Protein AF-A0A3A0VT88-F1 (afdb_monomer)

Nearest PDB structures (foldseek):
  7o40-assembly1_F  TM=6.844E-01  e=4.610E-01  Synechocystis sp. PCC 6803 substr. Kazusa
  6zw4-assembly1_E  TM=6.749E-01  e=4.610E-01  Nostoc punctiforme
  6zvr-assembly1_C  TM=6.633E-01  e=6.336E-01  Nostoc punctiforme
  6zvr-assembly1_D  TM=6.586E-01  e=5.579E-01  Nostoc punctiforme
  4whe-assembly1_A  TM=4.140E-01  e=6.336E-01  Escherichia coli K-12

Mean predicted aligned error: 7.75 Å

Organism: Staphylococcus gallinarum (NCBI:txid1293)

Solvent-accessible surface area (backbone atoms only — not comparable to full-atom values): 5764 Å² total; per-residue (Å²): 130,62,66,44,54,55,52,51,57,48,54,68,68,66,41,59,66,60,57,49,49,52,53,45,54,52,50,53,54,53,41,53,57,34,49,53,53,23,52,51,24,55,76,70,67,38,63,66,58,22,52,54,31,50,51,52,41,51,51,47,53,52,51,47,54,50,50,52,54,52,45,54,51,50,53,53,50,50,52,50,52,49,51,54,26,51,54,52,49,53,51,55,51,52,60,53,52,60,65,58,61,76,72,73,80,127

Structure (mmCIF, N/CA/C/O backbone):
data_AF-A0A3A0VT88-F1
#
_entry.id   AF-A0A3A0VT88-F1
#
loop_
_atom_site.group_PDB
_atom_site.id
_atom_site.type_symbol
_atom_site.label_atom_id
_atom_site.label_alt_id
_atom_site.label_comp_id
_atom_site.label_asym_id
_atom_site.label_entity_id
_atom_site.label_seq_id
_atom_site.pdbx_PDB_ins_code
_atom_site.Cartn_x
_atom_site.Cartn_y
_atom_site.Cartn_z
_atom_site.occupancy
_atom_site.B_iso_or_equi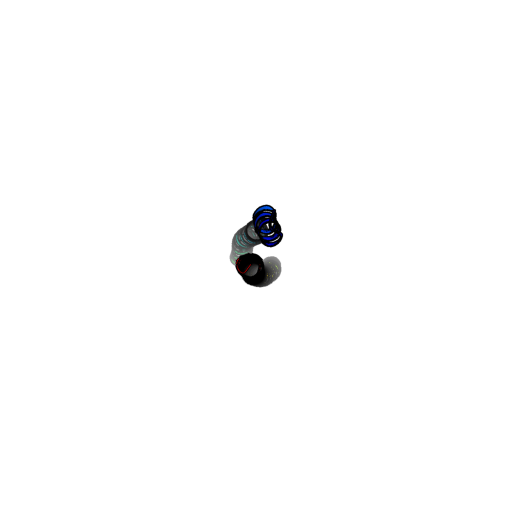v
_atom_site.auth_seq_id
_atom_site.auth_comp_id
_atom_site.auth_asym_id
_atom_site.auth_atom_id
_atom_site.pdbx_PDB_model_num
ATOM 1 N N . MET A 1 1 ? -22.154 11.215 25.397 1.00 59.28 1 MET A N 1
ATOM 2 C CA . MET A 1 1 ? -21.807 10.306 24.284 1.00 59.28 1 MET A CA 1
ATOM 3 C C . MET A 1 1 ? -20.776 9.331 24.828 1.00 59.28 1 MET A C 1
ATOM 5 O O . MET A 1 1 ? -19.886 9.784 25.534 1.00 59.28 1 MET A O 1
ATOM 9 N N . ASN A 1 2 ? -20.960 8.025 24.631 1.00 81.06 2 ASN A N 1
ATOM 10 C CA . ASN A 1 2 ? -20.033 7.014 25.149 1.00 81.06 2 ASN A CA 1
ATOM 11 C C . ASN A 1 2 ? -18.666 7.180 24.454 1.00 81.06 2 ASN A C 1
ATOM 13 O O . ASN A 1 2 ? -18.631 7.305 23.230 1.00 81.06 2 ASN A O 1
ATOM 17 N N . LEU A 1 3 ? -17.571 7.196 25.221 1.00 82.31 3 LEU A N 1
ATOM 18 C CA . LEU A 1 3 ? -16.205 7.346 24.709 1.00 82.31 3 LEU A CA 1
ATOM 19 C C . LEU A 1 3 ? -15.879 6.311 23.621 1.00 82.31 3 LEU A C 1
ATOM 21 O O . LEU A 1 3 ? -15.346 6.675 22.581 1.00 82.31 3 LEU A O 1
ATOM 25 N N . GLY A 1 4 ? -16.293 5.051 23.793 1.00 85.81 4 GLY A N 1
ATOM 26 C CA . GLY A 1 4 ? -16.088 4.009 22.783 1.00 85.81 4 GLY A CA 1
ATOM 27 C C . GLY A 1 4 ? -16.791 4.310 21.456 1.00 85.81 4 GLY A C 1
ATOM 28 O O . GLY A 1 4 ? -16.290 3.946 20.401 1.00 85.81 4 GLY A O 1
ATOM 29 N N . LYS A 1 5 ? -17.919 5.036 21.482 1.00 85.44 5 LYS A N 1
ATOM 30 C CA . LYS A 1 5 ? -18.609 5.456 20.256 1.00 85.44 5 LYS A CA 1
ATOM 31 C C . LYS A 1 5 ? -17.846 6.587 19.567 1.00 85.44 5 LYS A C 1
ATOM 33 O O . LYS A 1 5 ? -17.682 6.546 18.362 1.00 85.44 5 LYS A O 1
ATOM 38 N N . GLN A 1 6 ? -17.324 7.547 20.333 1.00 89.12 6 GLN A N 1
ATOM 39 C CA . GLN A 1 6 ? -16.471 8.609 19.782 1.00 89.12 6 GLN A CA 1
ATOM 40 C C . GLN A 1 6 ? -15.210 8.048 19.119 1.00 89.12 6 GLN A C 1
ATOM 42 O O . GLN A 1 6 ? -14.788 8.572 18.093 1.00 89.12 6 GLN A O 1
ATOM 47 N N . ILE A 1 7 ? -14.623 6.992 19.691 1.00 89.12 7 ILE A N 1
ATOM 48 C CA . ILE A 1 7 ? -13.446 6.322 19.128 1.00 89.12 7 ILE A CA 1
ATOM 49 C C . ILE A 1 7 ? -13.790 5.659 17.789 1.00 89.12 7 ILE A C 1
ATOM 51 O O . ILE A 1 7 ? -13.098 5.917 16.808 1.00 89.12 7 ILE A O 1
ATOM 55 N N . ILE A 1 8 ? -14.872 4.873 17.725 1.00 88.88 8 ILE A N 1
ATOM 56 C CA . ILE A 1 8 ? -15.318 4.221 16.480 1.00 88.88 8 ILE A CA 1
ATOM 57 C C . ILE A 1 8 ? -15.643 5.268 15.406 1.00 88.88 8 ILE A C 1
ATOM 59 O O . ILE A 1 8 ? -15.086 5.204 14.314 1.00 88.88 8 ILE A O 1
ATOM 63 N N . ASP A 1 9 ? -16.445 6.283 15.750 1.00 88.81 9 ASP A N 1
ATOM 64 C CA . ASP A 1 9 ? -16.818 7.365 14.829 1.00 88.81 9 ASP A CA 1
ATOM 65 C C . ASP A 1 9 ? -15.570 8.118 14.306 1.00 88.81 9 ASP A C 1
ATOM 67 O O . ASP A 1 9 ? -15.545 8.583 13.169 1.00 88.81 9 ASP A O 1
ATOM 71 N N . SER A 1 10 ? -14.513 8.242 15.122 1.00 90.19 10 SER A N 1
ATOM 72 C CA . SER A 1 10 ? -13.258 8.888 14.708 1.00 90.19 10 SER A CA 1
ATOM 73 C C . SER A 1 10 ? -12.460 8.033 13.726 1.00 90.19 10 SER A C 1
ATOM 75 O O . SER A 1 10 ? -11.925 8.573 12.763 1.00 90.19 10 SER A O 1
ATOM 77 N N . ILE A 1 11 ? -12.382 6.718 13.948 1.00 90.31 11 ILE A N 1
ATOM 78 C CA . ILE A 1 11 ? -11.680 5.794 13.044 1.00 90.31 11 ILE A CA 1
ATOM 79 C C . ILE A 1 11 ? -12.342 5.796 11.663 1.00 90.31 11 ILE A C 1
ATOM 81 O O . ILE A 1 11 ? -11.650 5.936 10.658 1.00 90.31 11 ILE A O 1
ATOM 85 N N . GLU A 1 12 ? -13.674 5.723 11.622 1.00 86.88 12 GLU A N 1
ATOM 86 C CA . GLU A 1 12 ? -14.446 5.796 10.374 1.00 86.88 12 GLU A CA 1
ATOM 87 C C . GLU A 1 12 ? -14.278 7.149 9.662 1.00 86.88 12 GLU A C 1
ATOM 89 O O . GLU A 1 12 ? -14.308 7.209 8.437 1.00 86.88 12 GLU A O 1
ATOM 94 N N . CYS A 1 13 ? -14.074 8.237 10.412 1.00 90.38 13 CYS A N 1
ATOM 95 C CA . CYS A 1 13 ? -13.861 9.573 9.853 1.00 90.38 13 CYS A CA 1
ATOM 96 C C . CYS A 1 13 ? -12.481 9.741 9.196 1.00 90.38 13 CYS A C 1
ATOM 98 O O . CYS A 1 13 ? -12.375 10.417 8.175 1.00 90.38 13 CYS A O 1
ATOM 100 N N . PHE A 1 14 ? -11.423 9.164 9.781 1.00 90.00 14 PHE A N 1
ATOM 101 C CA . PHE A 1 14 ? -10.066 9.285 9.237 1.00 90.00 14 PHE A CA 1
ATOM 102 C C . PHE A 1 14 ? -9.818 8.397 8.015 1.00 90.00 14 PHE A C 1
ATOM 104 O O . PHE A 1 14 ? -8.953 8.736 7.219 1.00 90.00 14 PHE A O 1
ATOM 111 N N . ASP A 1 15 ? -10.548 7.287 7.874 1.00 89.31 15 ASP A N 1
ATOM 112 C CA . ASP A 1 15 ? -10.566 6.443 6.669 1.00 89.31 15 ASP A CA 1
ATOM 113 C C . ASP A 1 15 ? -9.170 6.086 6.103 1.00 89.31 15 ASP A C 1
ATOM 115 O O . ASP A 1 15 ? -8.920 6.055 4.896 1.00 89.31 15 ASP A O 1
ATOM 119 N N . ILE A 1 16 ? -8.231 5.806 7.015 1.00 94.94 16 ILE A N 1
ATOM 120 C CA . ILE A 1 16 ? -6.817 5.540 6.704 1.00 94.94 16 ILE A CA 1
ATOM 121 C C . ILE A 1 16 ? -6.670 4.344 5.749 1.00 94.94 16 ILE A C 1
ATOM 123 O O . ILE A 1 16 ? -5.731 4.300 4.953 1.00 94.94 16 ILE A O 1
ATOM 127 N N . ASP A 1 17 ? -7.600 3.384 5.791 1.00 93.44 17 ASP A N 1
ATOM 128 C CA . ASP A 1 17 ? -7.579 2.231 4.889 1.00 93.44 17 ASP A CA 1
ATOM 129 C C . ASP A 1 17 ? -7.696 2.652 3.420 1.00 93.44 17 ASP A C 1
ATOM 131 O O . ASP A 1 17 ? -6.898 2.220 2.584 1.00 93.44 17 ASP A O 1
ATOM 135 N N . ASN A 1 18 ? -8.620 3.569 3.114 1.00 95.19 18 ASN A N 1
ATOM 136 C CA . ASN A 1 18 ? -8.790 4.096 1.764 1.00 95.19 18 ASN A CA 1
ATOM 137 C C . ASN A 1 18 ? -7.605 4.968 1.327 1.00 95.19 18 ASN A C 1
ATOM 139 O O . ASN A 1 18 ? -7.219 4.936 0.152 1.00 95.19 18 ASN A O 1
ATOM 143 N N . GLU A 1 19 ? -6.975 5.702 2.247 1.00 96.56 19 GLU A N 1
ATOM 144 C CA . GLU A 1 19 ? -5.746 6.447 1.946 1.00 96.56 19 GLU A CA 1
ATOM 145 C C . GLU A 1 19 ? -4.591 5.502 1.568 1.00 96.56 19 GLU A C 1
ATOM 147 O O . GLU A 1 19 ? -3.947 5.687 0.529 1.00 96.56 19 GLU A O 1
ATOM 152 N N . ILE A 1 20 ? -4.360 4.439 2.351 1.00 97.75 20 ILE A N 1
ATOM 153 C CA . ILE A 1 20 ? -3.329 3.429 2.057 1.00 97.75 20 ILE A CA 1
ATOM 154 C C . ILE A 1 20 ? -3.650 2.696 0.747 1.00 97.75 20 ILE A C 1
ATOM 156 O O . ILE A 1 20 ? -2.758 2.483 -0.081 1.00 97.75 20 ILE A O 1
ATOM 160 N N . GLN A 1 21 ? -4.916 2.332 0.534 1.00 98.00 21 GLN A N 1
ATOM 161 C CA . GLN A 1 21 ? -5.383 1.669 -0.681 1.00 98.00 21 GLN A CA 1
ATOM 162 C C . GLN A 1 21 ? -5.121 2.529 -1.927 1.00 98.00 21 GLN A C 1
ATOM 164 O O . GLN A 1 21 ? -4.602 2.023 -2.923 1.00 98.00 21 GLN A O 1
ATOM 169 N N . SER A 1 22 ? -5.357 3.839 -1.845 1.00 98.12 22 SER A N 1
ATOM 170 C CA . SER A 1 22 ? -5.049 4.780 -2.929 1.00 98.12 22 SER A CA 1
ATOM 171 C C . SER A 1 22 ? -3.547 4.820 -3.251 1.00 98.12 22 SER A C 1
ATOM 173 O O . SER A 1 22 ? -3.150 4.847 -4.419 1.00 98.12 22 SER A O 1
ATOM 175 N N . CYS A 1 23 ? -2.675 4.762 -2.235 1.00 98.44 23 CYS A N 1
ATOM 176 C CA . CYS A 1 23 ? -1.228 4.650 -2.451 1.00 98.44 23 CYS A CA 1
ATOM 177 C C . CYS A 1 23 ? -0.838 3.331 -3.136 1.0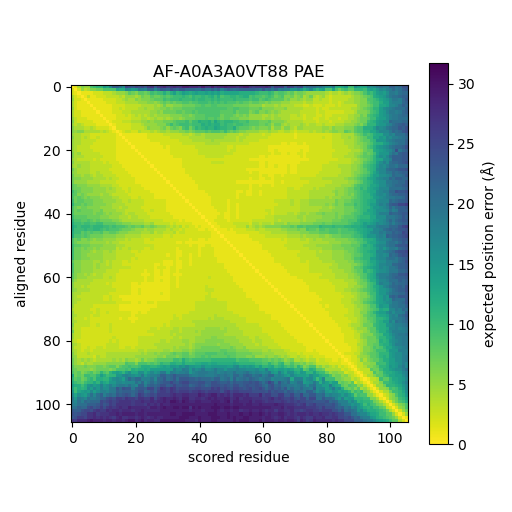0 98.44 23 CYS A C 1
ATOM 179 O O . CYS A 1 23 ? 0.031 3.329 -4.012 1.00 98.44 23 CYS A O 1
ATOM 181 N N . ILE A 1 24 ? -1.468 2.216 -2.757 1.00 98.69 24 ILE A N 1
ATOM 182 C CA . ILE A 1 24 ? -1.251 0.907 -3.388 1.00 98.69 24 ILE A CA 1
ATOM 183 C C . ILE A 1 24 ? -1.618 0.964 -4.874 1.00 98.69 24 ILE A C 1
ATOM 185 O O . ILE A 1 24 ? -0.832 0.525 -5.712 1.00 98.69 24 ILE A O 1
ATOM 189 N N . GLU A 1 25 ? -2.774 1.533 -5.211 1.00 98.62 25 GLU A N 1
ATOM 190 C CA . GLU A 1 25 ? -3.260 1.656 -6.592 1.00 98.62 25 GLU A CA 1
ATOM 191 C C . GLU A 1 25 ? -2.336 2.507 -7.464 1.00 98.62 25 GLU A C 1
ATOM 193 O O . GLU A 1 25 ? -2.005 2.122 -8.592 1.00 98.62 25 GLU A O 1
ATOM 198 N N . TYR A 1 26 ? -1.846 3.621 -6.919 1.00 98.25 26 TYR A N 1
ATOM 199 C CA . TYR A 1 26 ? -0.854 4.453 -7.590 1.00 98.25 26 TYR A CA 1
ATOM 200 C C . TYR A 1 26 ? 0.441 3.679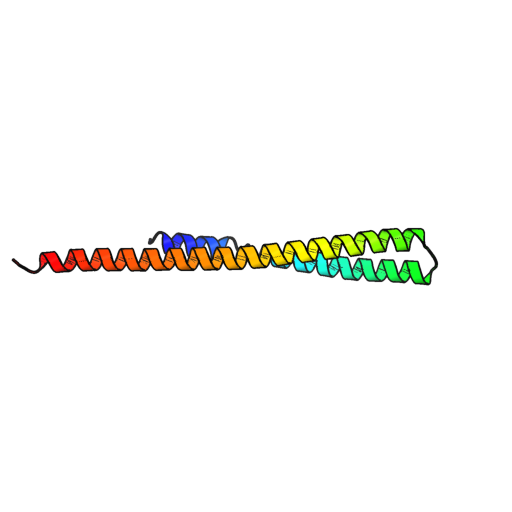 -7.880 1.00 98.25 26 TYR A C 1
ATOM 202 O O . TYR A 1 26 ? 0.941 3.696 -9.006 1.00 98.25 26 TYR A O 1
ATOM 210 N N . VAL A 1 27 ? 0.981 2.964 -6.886 1.00 98.44 27 VAL A N 1
ATOM 211 C CA . VAL A 1 27 ? 2.216 2.183 -7.065 1.00 98.44 27 VAL A CA 1
ATOM 212 C C . VAL A 1 27 ? 2.012 1.048 -8.068 1.00 98.44 27 VAL A C 1
ATOM 214 O O . VAL A 1 27 ? 2.888 0.831 -8.901 1.00 98.44 27 VAL A O 1
ATOM 217 N N . CYS A 1 28 ? 0.868 0.359 -8.043 1.00 98.38 28 CYS A N 1
ATOM 218 C CA . CYS A 1 28 ? 0.530 -0.666 -9.035 1.00 98.38 28 CYS A CA 1
ATOM 219 C C . CYS A 1 28 ? 0.520 -0.097 -10.460 1.00 98.38 28 CYS A C 1
ATOM 221 O O . CYS A 1 28 ? 1.168 -0.662 -11.337 1.00 98.38 28 CYS A O 1
ATOM 223 N N . SER A 1 29 ? -0.125 1.053 -10.668 1.00 98.19 29 SER A N 1
ATOM 224 C CA . SER A 1 29 ? -0.148 1.723 -11.977 1.00 98.19 29 SER A CA 1
ATOM 225 C C . SER A 1 29 ? 1.269 2.105 -12.431 1.00 98.19 29 SER A C 1
ATOM 227 O O . SER A 1 29 ? 1.670 1.849 -13.563 1.00 98.19 29 SER A O 1
ATOM 229 N N . SER A 1 30 ? 2.086 2.628 -11.513 1.00 97.62 30 SER A N 1
ATOM 230 C CA . SER A 1 30 ? 3.479 2.990 -11.797 1.00 97.62 30 SER A CA 1
ATOM 231 C C . SER A 1 30 ? 4.364 1.776 -12.134 1.00 97.62 30 SER A C 1
ATOM 233 O O . SER A 1 30 ? 5.274 1.885 -12.962 1.00 97.62 30 SER A O 1
ATOM 235 N N . ILE A 1 31 ? 4.100 0.608 -11.532 1.00 98.19 31 ILE A N 1
ATOM 236 C CA . ILE A 1 31 ? 4.771 -0.659 -11.870 1.00 98.19 31 ILE A CA 1
ATOM 237 C C . ILE A 1 31 ? 4.466 -1.060 -13.314 1.00 98.19 31 ILE A C 1
ATOM 239 O O . ILE A 1 31 ? 5.388 -1.456 -14.029 1.00 98.19 31 ILE A O 1
ATOM 243 N N . GLU A 1 32 ? 3.207 -0.957 -13.744 1.00 97.69 32 GLU A N 1
ATOM 244 C CA . GLU A 1 32 ? 2.787 -1.297 -15.109 1.00 97.69 32 GLU A CA 1
ATOM 245 C C . GLU A 1 32 ? 3.497 -0.409 -16.143 1.00 97.69 32 GLU A C 1
ATOM 247 O O . GLU A 1 32 ? 4.145 -0.923 -17.056 1.00 97.69 32 GLU A O 1
ATOM 252 N N . GLU A 1 33 ? 3.506 0.910 -15.936 1.00 96.94 33 GLU A N 1
ATOM 253 C CA . GLU A 1 33 ? 4.220 1.867 -16.801 1.00 96.94 33 GLU A CA 1
ATOM 254 C C . GLU A 1 33 ? 5.737 1.597 -16.861 1.00 96.94 33 GLU A C 1
ATOM 256 O O . GLU A 1 33 ? 6.390 1.704 -17.911 1.00 96.94 33 GLU A O 1
ATOM 261 N N . THR A 1 34 ? 6.324 1.220 -15.722 1.00 97.50 34 THR A N 1
ATOM 262 C CA . THR A 1 34 ? 7.755 0.900 -15.629 1.00 97.50 34 THR A CA 1
ATOM 263 C C . THR A 1 34 ? 8.073 -0.414 -16.342 1.00 97.50 34 THR A C 1
ATOM 265 O O . THR A 1 34 ? 9.104 -0.515 -17.012 1.00 97.50 34 THR A O 1
ATOM 268 N N . GLU A 1 35 ? 7.193 -1.415 -16.252 1.00 97.19 35 GLU A N 1
ATOM 269 C CA . GLU A 1 35 ? 7.322 -2.686 -16.971 1.00 97.19 35 GLU A CA 1
ATOM 270 C C . GLU A 1 35 ? 7.293 -2.469 -18.489 1.00 97.19 35 GLU A C 1
ATOM 272 O O . GLU A 1 35 ? 8.146 -3.006 -19.203 1.00 97.19 35 GLU A O 1
ATOM 277 N N . GLU A 1 36 ? 6.380 -1.630 -18.984 1.00 96.88 36 GLU A N 1
ATOM 278 C CA . GLU A 1 36 ? 6.315 -1.265 -20.403 1.00 96.88 36 GLU A CA 1
ATOM 279 C C . GLU A 1 36 ? 7.613 -0.600 -20.879 1.00 96.88 36 GLU A C 1
ATOM 281 O O . GLU A 1 36 ? 8.191 -1.001 -21.897 1.00 96.88 36 GLU A O 1
ATOM 286 N N . SER A 1 37 ? 8.121 0.364 -20.108 1.00 95.75 37 SER A N 1
ATOM 287 C CA . SER A 1 37 ? 9.375 1.072 -20.400 1.00 95.75 37 SER A CA 1
ATOM 288 C C . SER A 1 37 ? 10.586 0.132 -20.386 1.00 95.75 37 SER A C 1
ATOM 290 O O . SER A 1 37 ? 11.457 0.196 -21.264 1.00 95.75 37 SER A O 1
ATOM 292 N N . LYS A 1 38 ? 10.626 -0.795 -19.424 1.00 96.88 38 LYS A N 1
ATOM 293 C CA . LYS A 1 38 ? 11.654 -1.834 -19.308 1.00 96.88 38 LYS A CA 1
ATOM 294 C C . LYS A 1 38 ? 11.641 -2.762 -20.526 1.00 96.88 38 LYS A C 1
ATOM 296 O O . LYS A 1 38 ? 12.690 -3.003 -21.130 1.00 96.88 38 LYS A O 1
ATOM 301 N N . GLU A 1 39 ? 10.477 -3.271 -20.925 1.00 96.88 39 GLU A N 1
ATOM 302 C CA . GLU A 1 39 ? 10.363 -4.162 -22.085 1.00 96.88 39 GLU A CA 1
ATOM 303 C C . GLU A 1 39 ? 10.640 -3.429 -23.405 1.00 96.88 39 GLU A C 1
ATOM 305 O O . GLU A 1 39 ? 11.272 -4.000 -24.300 1.00 96.88 39 GLU A O 1
ATOM 310 N N . PHE A 1 40 ? 10.273 -2.150 -23.525 1.00 96.88 40 PHE A N 1
ATOM 311 C CA . PHE A 1 40 ? 10.689 -1.314 -24.651 1.00 96.88 40 PHE A CA 1
ATOM 312 C C . PHE A 1 40 ? 12.219 -1.204 -24.735 1.00 96.88 40 PHE A C 1
ATOM 314 O O . PHE A 1 40 ? 12.796 -1.451 -25.798 1.00 96.88 40 PHE A O 1
ATOM 321 N N . ALA A 1 41 ? 12.900 -0.898 -23.627 1.00 97.19 41 ALA A N 1
ATOM 322 C CA . ALA A 1 41 ? 14.360 -0.791 -23.593 1.00 97.19 41 ALA A CA 1
ATOM 323 C C . ALA A 1 41 ? 15.048 -2.106 -23.997 1.00 97.19 41 ALA A C 1
ATOM 325 O O . ALA A 1 41 ? 15.985 -2.104 -24.800 1.00 97.19 41 ALA A O 1
ATOM 326 N N . LYS A 1 42 ? 14.529 -3.237 -23.506 1.00 96.81 42 LYS A N 1
ATOM 327 C CA . LYS A 1 42 ? 14.998 -4.586 -23.848 1.00 96.81 42 LYS A CA 1
ATOM 328 C C . LYS A 1 42 ? 14.860 -4.890 -25.338 1.00 96.81 42 LYS A C 1
ATOM 330 O O . LYS A 1 42 ? 15.814 -5.370 -25.947 1.00 96.81 42 LYS A O 1
ATOM 335 N N . ARG A 1 43 ? 13.704 -4.584 -25.941 1.00 97.62 43 ARG A N 1
ATOM 336 C CA . ARG A 1 43 ? 13.450 -4.798 -27.380 1.00 97.62 43 ARG A CA 1
ATOM 337 C C . ARG A 1 43 ? 14.371 -3.962 -28.268 1.00 97.62 43 ARG A C 1
ATOM 339 O O . ARG A 1 43 ? 14.766 -4.428 -29.329 1.00 97.62 43 ARG A O 1
ATOM 346 N N . ASN A 1 44 ? 14.736 -2.760 -27.823 1.00 97.50 44 ASN A N 1
ATOM 347 C CA . ASN A 1 44 ? 15.630 -1.857 -28.552 1.00 97.50 44 ASN A CA 1
ATOM 348 C C . ASN A 1 44 ? 17.123 -2.082 -28.243 1.00 97.50 44 ASN A C 1
ATOM 350 O O . ASN A 1 44 ? 17.966 -1.334 -28.732 1.00 97.50 44 ASN A O 1
ATOM 354 N N . GLY A 1 45 ? 17.471 -3.081 -27.424 1.00 96.50 45 GLY A N 1
ATOM 355 C CA . GLY A 1 45 ? 18.861 -3.375 -27.064 1.00 96.50 45 GLY A CA 1
ATOM 356 C C . GLY A 1 45 ? 19.531 -2.308 -26.188 1.00 96.50 45 GLY A C 1
ATOM 357 O O . GLY A 1 45 ? 20.755 -2.300 -26.071 1.00 96.50 45 GLY A O 1
ATOM 358 N N . ASN A 1 46 ? 18.761 -1.414 -25.558 1.00 97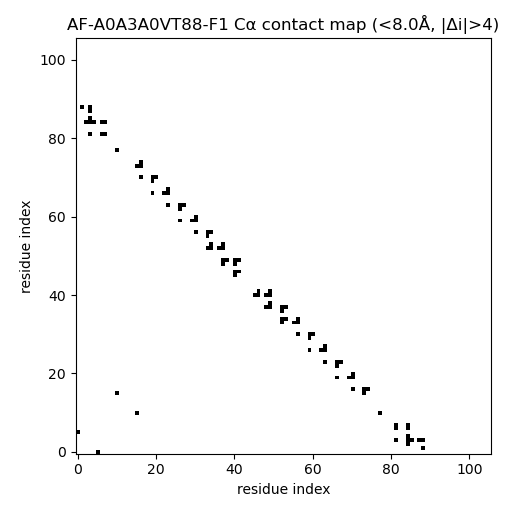.31 46 ASN A N 1
ATOM 359 C CA . ASN A 1 46 ? 19.305 -0.389 -24.670 1.00 97.31 46 ASN A CA 1
ATOM 360 C C . ASN A 1 46 ? 19.537 -0.975 -23.270 1.00 97.31 46 ASN A C 1
ATOM 362 O O . ASN A 1 46 ? 18.667 -0.929 -22.398 1.00 97.31 46 ASN A O 1
ATOM 366 N N . SER A 1 47 ? 20.721 -1.556 -23.064 1.00 96.25 47 SER A N 1
ATOM 367 C CA . SER A 1 47 ? 21.063 -2.274 -21.832 1.00 96.25 47 SER A CA 1
ATOM 368 C C . SER A 1 47 ? 21.119 -1.380 -20.594 1.00 96.25 47 SER A C 1
ATOM 370 O O . SER A 1 47 ? 20.755 -1.842 -19.516 1.00 96.25 47 SER A O 1
ATOM 372 N N . ILE A 1 48 ? 21.563 -0.126 -20.738 1.00 97.12 48 ILE A N 1
ATOM 373 C CA . ILE A 1 48 ? 21.656 0.828 -19.622 1.00 97.12 48 ILE A CA 1
ATOM 374 C C . ILE A 1 48 ? 20.245 1.174 -19.146 1.00 97.12 48 ILE A C 1
ATOM 376 O O . ILE A 1 48 ? 19.918 0.937 -17.986 1.00 97.12 48 ILE A O 1
ATOM 380 N N . LEU A 1 49 ? 19.377 1.607 -20.066 1.00 96.38 49 LEU A N 1
ATOM 381 C CA . LEU A 1 49 ? 17.991 1.939 -19.738 1.00 96.38 49 LEU A CA 1
ATOM 382 C C . LEU A 1 49 ? 17.231 0.727 -19.179 1.00 96.38 49 LEU A C 1
ATOM 384 O O . LEU A 1 49 ? 16.474 0.858 -18.224 1.00 96.38 49 LEU A O 1
ATOM 388 N N . TYR A 1 50 ? 17.458 -0.473 -19.725 1.00 98.00 50 TYR A N 1
ATOM 389 C CA . TYR A 1 50 ? 16.862 -1.696 -19.183 1.00 98.00 50 TYR A CA 1
ATOM 390 C C . TYR A 1 50 ? 17.286 -1.955 -17.730 1.00 98.00 50 TYR A C 1
ATOM 392 O O . TYR A 1 50 ? 16.450 -2.317 -16.902 1.00 98.00 50 TYR A O 1
ATOM 400 N N . GLN A 1 51 ? 18.572 -1.782 -17.407 1.00 97.62 51 GLN A N 1
ATOM 401 C CA . GLN A 1 51 ? 19.075 -1.970 -16.046 1.00 97.62 51 GLN A CA 1
ATOM 402 C C . GLN A 1 51 ? 18.484 -0.947 -15.076 1.00 97.62 51 GLN A C 1
ATOM 404 O O . GLN A 1 51 ? 18.049 -1.343 -13.994 1.00 97.62 51 GLN A O 1
ATOM 409 N N . GLU A 1 52 ? 18.424 0.324 -15.472 1.00 97.56 52 GLU A N 1
ATOM 410 C CA . GLU A 1 52 ? 17.816 1.398 -14.680 1.00 97.56 52 GLU A CA 1
ATOM 411 C C . GLU A 1 52 ? 16.330 1.119 -14.416 1.00 97.56 52 GLU A C 1
ATOM 413 O O . GLU A 1 52 ? 15.907 1.064 -13.261 1.00 97.56 52 GLU A O 1
ATOM 418 N N . MET A 1 53 ? 15.552 0.822 -15.462 1.00 97.19 53 MET A N 1
ATOM 419 C CA . MET A 1 53 ? 14.122 0.516 -15.325 1.00 97.19 53 MET A CA 1
ATOM 420 C C . MET A 1 53 ? 13.878 -0.739 -14.484 1.00 97.19 53 MET A C 1
ATOM 422 O O . MET A 1 53 ? 12.977 -0.768 -13.654 1.00 97.19 53 MET A O 1
ATOM 426 N N . ASN A 1 54 ? 14.713 -1.771 -14.623 1.00 97.00 54 ASN A N 1
ATOM 427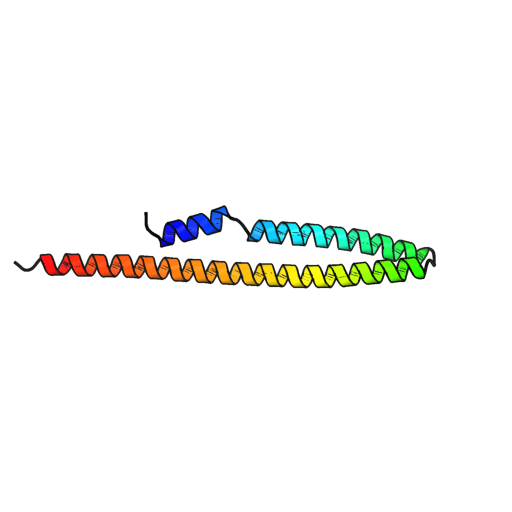 C CA . ASN A 1 54 ? 14.612 -2.974 -13.800 1.00 97.00 54 ASN A CA 1
ATOM 428 C C . ASN A 1 54 ? 14.928 -2.705 -12.314 1.00 97.00 54 ASN A C 1
ATOM 430 O O . ASN A 1 54 ? 14.376 -3.380 -11.445 1.00 97.00 54 ASN A O 1
ATOM 434 N N . GLN A 1 55 ? 15.799 -1.742 -11.993 1.00 97.75 55 GLN A N 1
ATOM 435 C CA . GLN A 1 55 ? 16.022 -1.326 -10.603 1.00 97.75 55 GLN A CA 1
ATOM 436 C C . GLN A 1 55 ? 14.817 -0.570 -10.039 1.00 97.75 55 GLN A C 1
ATOM 438 O O . GLN A 1 55 ? 14.380 -0.886 -8.931 1.00 97.75 55 GLN A O 1
ATOM 443 N N . VAL A 1 56 ? 14.251 0.366 -10.808 1.00 97.69 56 VAL A N 1
ATOM 444 C CA . VAL A 1 56 ? 13.033 1.100 -10.426 1.00 97.69 56 VAL A CA 1
ATOM 445 C C . VAL A 1 56 ? 11.879 0.129 -10.183 1.00 97.69 56 VAL A C 1
ATOM 447 O O . VAL A 1 56 ? 11.283 0.147 -9.107 1.00 97.69 56 VAL A O 1
ATOM 450 N N . TRP A 1 57 ? 11.656 -0.796 -11.118 1.00 97.69 57 TRP A N 1
ATOM 451 C CA . TRP A 1 57 ? 10.635 -1.837 -11.025 1.00 97.69 57 TRP A CA 1
ATOM 452 C C . TRP A 1 57 ? 10.765 -2.658 -9.735 1.00 97.69 57 TRP A C 1
ATOM 454 O O . TRP A 1 57 ? 9.809 -2.807 -8.977 1.00 97.69 57 TRP A O 1
ATOM 464 N N . ARG A 1 58 ? 11.979 -3.126 -9.406 1.00 97.75 58 ARG A N 1
ATOM 465 C CA . ARG A 1 58 ? 12.232 -3.848 -8.145 1.00 97.75 58 ARG A CA 1
ATOM 466 C C . ARG A 1 58 ? 11.931 -2.999 -6.914 1.00 97.75 58 ARG A C 1
ATOM 468 O O . ARG A 1 58 ? 11.352 -3.513 -5.960 1.00 97.75 58 ARG A O 1
ATOM 475 N N . SER A 1 59 ? 12.324 -1.725 -6.923 1.00 98.12 59 SER A N 1
ATOM 476 C CA . SER A 1 59 ? 12.041 -0.818 -5.809 1.00 98.12 59 SER A CA 1
ATOM 477 C C . SER A 1 59 ? 10.539 -0.630 -5.612 1.00 98.1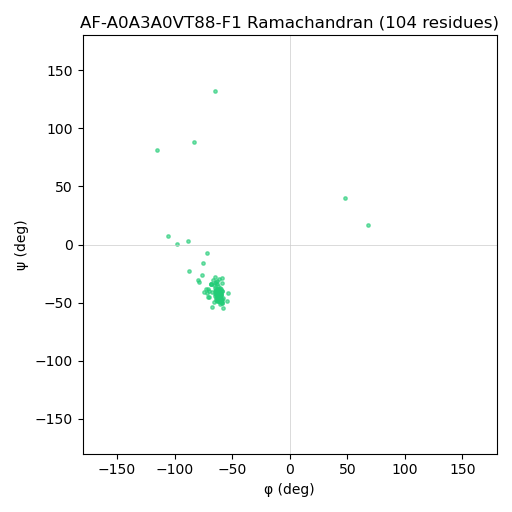2 59 SER A C 1
ATOM 479 O O . SER A 1 59 ? 10.077 -0.683 -4.478 1.00 98.12 59 SER A O 1
ATOM 481 N N . GLN A 1 60 ? 9.770 -0.466 -6.690 1.00 98.19 60 GLN A N 1
ATOM 482 C CA . GLN A 1 60 ? 8.317 -0.313 -6.603 1.00 98.19 60 GLN A CA 1
ATOM 483 C C . GLN A 1 60 ? 7.642 -1.566 -6.034 1.00 98.19 60 GLN A C 1
ATOM 485 O O . GLN A 1 60 ? 6.743 -1.441 -5.209 1.00 98.19 60 GLN A O 1
ATOM 490 N N . TYR A 1 61 ? 8.103 -2.772 -6.386 1.00 97.88 61 TYR A N 1
ATOM 491 C CA . TYR A 1 61 ? 7.596 -4.007 -5.771 1.00 97.88 61 TYR A CA 1
ATOM 492 C C . TYR A 1 61 ? 7.879 -4.087 -4.267 1.00 97.88 61 TYR A C 1
ATOM 494 O O . TYR A 1 61 ? 7.026 -4.549 -3.508 1.00 97.88 61 TYR A O 1
ATOM 502 N N . ILE A 1 62 ? 9.050 -3.623 -3.820 1.00 98.44 62 ILE A N 1
ATOM 503 C CA . ILE A 1 62 ? 9.364 -3.523 -2.387 1.00 98.44 62 ILE A CA 1
ATOM 504 C C . ILE A 1 62 ? 8.424 -2.515 -1.718 1.00 98.44 62 ILE A C 1
ATOM 506 O O . ILE A 1 62 ? 7.840 -2.823 -0.681 1.00 98.44 62 ILE A O 1
ATOM 510 N N . THR A 1 63 ? 8.225 -1.343 -2.324 1.00 98.44 63 THR A N 1
ATOM 511 C CA . THR A 1 63 ? 7.278 -0.333 -1.832 1.00 98.44 63 THR A CA 1
ATOM 512 C C . THR A 1 63 ? 5.859 -0.894 -1.737 1.00 98.44 63 THR A C 1
ATOM 514 O O . THR A 1 63 ? 5.219 -0.737 -0.702 1.00 98.44 63 THR A O 1
ATOM 517 N N . LEU A 1 64 ? 5.386 -1.609 -2.761 1.00 98.56 64 LEU A N 1
ATOM 518 C CA . LEU A 1 64 ? 4.074 -2.256 -2.769 1.00 98.56 64 LEU A CA 1
ATOM 519 C C . LEU A 1 64 ? 3.933 -3.275 -1.630 1.00 98.56 64 LEU A C 1
ATOM 521 O O . LEU A 1 64 ? 2.899 -3.315 -0.967 1.00 98.56 64 LEU A O 1
ATOM 525 N N . ALA A 1 65 ? 4.962 -4.089 -1.383 1.00 98.50 65 ALA A N 1
ATOM 526 C CA . ALA A 1 65 ? 4.957 -5.049 -0.282 1.00 98.50 65 ALA A CA 1
ATOM 527 C C . ALA A 1 65 ? 4.880 -4.352 1.086 1.00 98.50 65 ALA A C 1
ATOM 529 O O . ALA A 1 65 ? 4.115 -4.774 1.950 1.00 98.50 65 ALA A O 1
ATOM 530 N N . ILE A 1 66 ? 5.622 -3.255 1.268 1.00 98.62 66 ILE A N 1
ATOM 531 C CA . ILE A 1 66 ? 5.565 -2.447 2.492 1.00 98.62 66 ILE A CA 1
ATOM 532 C C . ILE A 1 66 ? 4.167 -1.851 2.676 1.00 98.62 66 ILE A C 1
ATOM 534 O O . ILE A 1 66 ? 3.607 -1.976 3.760 1.00 98.62 66 ILE A O 1
ATOM 538 N N . LEU A 1 67 ? 3.579 -1.255 1.634 1.00 98.62 67 LEU A N 1
ATOM 539 C CA . LEU A 1 67 ? 2.238 -0.666 1.709 1.00 98.62 67 LEU A CA 1
ATOM 540 C C . LEU A 1 67 ? 1.169 -1.704 2.066 1.00 98.62 67 LEU A C 1
ATOM 542 O O . LEU A 1 67 ? 0.312 -1.426 2.897 1.00 98.62 67 LEU A O 1
ATOM 546 N N . LYS A 1 68 ? 1.250 -2.917 1.505 1.00 98.31 68 LYS A N 1
ATOM 547 C CA . LYS A 1 68 ? 0.350 -4.023 1.873 1.00 98.31 68 LYS A CA 1
ATOM 548 C C . LYS A 1 68 ? 0.480 -4.411 3.347 1.00 98.31 68 LYS A C 1
ATOM 550 O O . LYS A 1 68 ? -0.535 -4.560 4.014 1.00 98.31 68 LYS A O 1
ATOM 555 N N . ASN A 1 69 ? 1.705 -4.503 3.868 1.00 98.44 69 ASN A N 1
ATOM 556 C CA . ASN A 1 69 ? 1.926 -4.785 5.290 1.00 98.44 69 ASN A CA 1
ATOM 557 C C . ASN A 1 69 ? 1.414 -3.653 6.194 1.00 98.44 69 ASN A C 1
ATOM 559 O O . ASN A 1 69 ? 0.902 -3.916 7.280 1.00 98.44 69 ASN A O 1
ATOM 563 N N . VAL A 1 70 ? 1.560 -2.395 5.766 1.00 98.38 70 VAL A N 1
ATOM 564 C CA . VAL A 1 70 ? 1.016 -1.233 6.487 1.00 98.38 70 VAL A CA 1
ATOM 565 C C . VAL A 1 70 ? -0.509 -1.287 6.504 1.00 98.38 70 VAL A C 1
ATOM 567 O O . VAL A 1 70 ? -1.092 -1.065 7.561 1.00 98.38 70 VAL A O 1
ATOM 570 N N . LYS A 1 71 ? -1.140 -1.646 5.379 1.00 97.81 71 LYS A N 1
ATOM 571 C CA . LYS A 1 71 ? -2.590 -1.841 5.293 1.00 97.81 71 LYS A CA 1
ATOM 572 C C . LYS A 1 71 ? -3.073 -2.900 6.283 1.00 97.81 71 LYS A C 1
ATOM 574 O O . LYS A 1 71 ? -3.876 -2.594 7.152 1.00 97.81 71 LYS A O 1
ATOM 579 N N . GLU A 1 72 ? -2.495 -4.097 6.225 1.00 97.94 72 GLU A N 1
ATOM 580 C CA . GLU A 1 72 ? -2.837 -5.199 7.133 1.00 97.94 72 GLU A CA 1
ATOM 581 C C . GLU A 1 72 ? -2.604 -4.820 8.606 1.00 97.94 72 GLU A C 1
ATOM 583 O O . GLU A 1 72 ? -3.410 -5.127 9.481 1.00 97.94 72 GLU A O 1
ATOM 588 N N . SER A 1 73 ? -1.515 -4.106 8.904 1.00 97.88 73 SER A N 1
ATOM 589 C CA . SER A 1 73 ? -1.253 -3.619 10.264 1.00 97.88 73 SER A CA 1
ATOM 590 C C . SER A 1 73 ? -2.315 -2.615 10.725 1.00 97.88 73 SER A C 1
ATOM 592 O O . SER A 1 73 ? -2.745 -2.675 11.874 1.00 97.88 73 SER A O 1
ATOM 594 N N . ASN A 1 74 ? -2.760 -1.716 9.843 1.00 96.50 74 ASN A N 1
ATOM 595 C CA . ASN A 1 74 ? -3.808 -0.739 10.131 1.00 96.50 74 ASN A CA 1
ATOM 596 C C . ASN A 1 74 ? -5.184 -1.396 10.329 1.00 96.50 74 ASN A C 1
ATOM 598 O O . ASN A 1 74 ? -5.901 -1.018 11.256 1.00 96.50 74 ASN A O 1
ATOM 602 N N . GLU A 1 75 ? -5.531 -2.393 9.511 1.00 95.50 75 GLU A N 1
ATOM 603 C CA . GLU A 1 75 ? -6.747 -3.205 9.664 1.00 95.50 75 GLU A CA 1
ATOM 604 C C . GLU A 1 75 ? -6.749 -3.911 11.031 1.00 95.50 75 GLU A C 1
ATOM 606 O O . GLU A 1 75 ? -7.676 -3.736 11.820 1.00 95.50 75 GLU A O 1
ATOM 611 N N . ASN A 1 76 ? -5.655 -4.597 11.381 1.00 96.81 76 ASN A N 1
ATOM 612 C CA . ASN A 1 76 ? -5.516 -5.275 12.673 1.00 96.81 76 ASN A CA 1
ATOM 613 C C . ASN A 1 76 ? -5.606 -4.309 13.868 1.00 96.81 76 ASN A C 1
ATOM 615 O O . ASN A 1 76 ? -6.274 -4.603 14.860 1.00 96.81 76 ASN A O 1
ATOM 619 N N . MET A 1 77 ? -4.948 -3.146 13.783 1.00 95.50 77 MET A N 1
ATOM 620 C CA . MET A 1 77 ? -5.017 -2.119 14.830 1.00 95.50 77 MET A CA 1
ATOM 621 C C . MET A 1 77 ? -6.433 -1.557 14.977 1.00 95.50 77 MET A C 1
ATOM 623 O O . MET A 1 77 ? -6.912 -1.373 16.095 1.00 95.50 77 MET A O 1
ATOM 627 N N . THR A 1 78 ? -7.106 -1.295 13.857 1.00 94.12 78 THR A N 1
ATOM 628 C CA . THR A 1 78 ? -8.499 -0.838 13.832 1.00 94.12 78 THR A CA 1
ATOM 629 C C . THR A 1 78 ? -9.414 -1.846 14.518 1.00 94.12 78 THR A C 1
ATOM 631 O O . THR A 1 78 ? -10.162 -1.476 15.426 1.00 94.12 78 THR A O 1
ATOM 634 N N . ASP A 1 79 ? -9.307 -3.122 14.149 1.00 94.00 79 ASP A N 1
ATOM 635 C CA . ASP A 1 79 ? -10.105 -4.202 14.725 1.00 94.00 79 ASP A CA 1
ATOM 636 C C . ASP A 1 79 ? -9.887 -4.337 16.238 1.00 94.00 79 ASP A C 1
ATOM 638 O O . ASP A 1 79 ? -10.851 -4.454 17.004 1.00 94.00 79 ASP A O 1
ATOM 642 N N . GLU A 1 80 ? -8.633 -4.257 16.694 1.00 95.75 80 GLU A N 1
ATOM 643 C CA . GLU A 1 80 ? -8.298 -4.300 18.117 1.00 95.75 80 GLU A CA 1
ATOM 644 C C . GLU A 1 80 ? -8.899 -3.109 18.877 1.00 95.75 80 GLU A C 1
ATOM 646 O O . GLU A 1 80 ? -9.531 -3.298 19.921 1.00 95.75 80 GLU A O 1
ATOM 651 N N . ILE A 1 81 ? -8.782 -1.887 18.346 1.00 92.88 81 ILE A N 1
ATOM 652 C CA . ILE A 1 81 ? -9.349 -0.688 18.981 1.00 92.88 81 ILE A CA 1
ATOM 653 C C . ILE A 1 81 ? -10.877 -0.767 19.041 1.00 92.88 81 ILE A C 1
ATOM 655 O O . ILE A 1 81 ? -11.470 -0.417 20.067 1.00 92.88 81 ILE A O 1
ATOM 659 N N . VAL A 1 82 ? -11.532 -1.236 17.976 1.00 91.19 82 VAL A N 1
ATOM 660 C CA . VAL A 1 82 ? -12.990 -1.419 17.944 1.00 91.19 82 VAL A CA 1
ATOM 661 C C . VAL A 1 82 ? -13.421 -2.449 18.988 1.00 91.19 82 VAL A C 1
ATOM 663 O O . VAL A 1 82 ? -14.384 -2.214 19.723 1.00 91.19 82 VAL A O 1
ATOM 666 N N . MET A 1 83 ? -12.707 -3.570 19.091 1.00 93.19 83 MET A N 1
ATOM 667 C CA . MET A 1 83 ? -12.981 -4.619 20.074 1.00 93.19 83 MET A CA 1
ATOM 668 C C . MET A 1 83 ? -12.808 -4.112 21.512 1.00 93.19 83 MET A C 1
ATOM 670 O O . MET A 1 83 ? -13.723 -4.256 22.326 1.00 93.19 83 MET A O 1
ATOM 674 N N . LEU A 1 84 ? -11.697 -3.435 21.816 1.00 89.75 84 LEU A N 1
ATOM 675 C CA . LEU A 1 84 ? -11.457 -2.830 23.130 1.00 89.75 84 LEU A CA 1
ATOM 676 C C . LEU A 1 84 ? -12.505 -1.765 23.469 1.00 89.75 84 LEU A C 1
ATOM 678 O O . LEU A 1 84 ? -13.010 -1.731 24.592 1.00 89.75 84 LEU A O 1
ATOM 682 N N . SER A 1 85 ? -12.881 -0.939 22.489 1.00 88.75 85 SER A N 1
ATOM 683 C CA . SER A 1 85 ? -13.912 0.085 22.661 1.00 88.75 85 SER A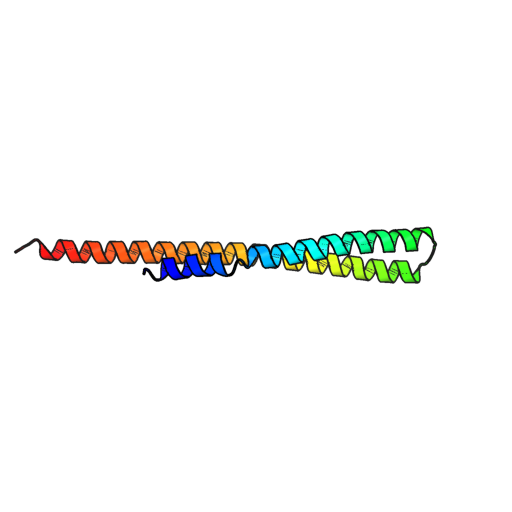 CA 1
ATOM 684 C C . SER A 1 85 ? -15.247 -0.544 23.040 1.00 88.75 85 SER A C 1
ATOM 686 O O . SER A 1 85 ? -15.851 -0.102 24.013 1.00 88.75 85 SER A O 1
ATOM 688 N N . LYS A 1 86 ? -15.685 -1.596 22.333 1.00 87.12 86 LYS A N 1
ATOM 689 C CA . LYS A 1 86 ? -16.929 -2.331 22.627 1.00 87.12 86 LYS A CA 1
ATOM 690 C C . LYS A 1 86 ? -16.912 -2.963 24.020 1.00 87.12 86 LYS A C 1
ATOM 692 O O . LYS A 1 86 ? -17.861 -2.765 24.775 1.00 87.12 86 LYS A O 1
ATOM 697 N N . ASN A 1 87 ? -15.817 -3.624 24.396 1.00 85.44 87 ASN A N 1
ATOM 698 C CA . ASN A 1 87 ? -15.672 -4.239 25.719 1.00 85.44 87 ASN A CA 1
ATOM 699 C C . ASN A 1 87 ? -15.817 -3.214 26.858 1.00 85.44 87 ASN A C 1
ATOM 701 O O . ASN A 1 87 ? -16.449 -3.494 27.877 1.00 85.44 87 ASN A O 1
ATOM 705 N N . GLU A 1 88 ? -15.259 -2.012 26.698 1.00 81.25 88 GLU A N 1
ATOM 706 C CA . GLU A 1 88 ? -15.425 -0.941 27.688 1.00 81.25 88 GLU A CA 1
ATOM 707 C C . GLU A 1 88 ? -16.864 -0.409 27.740 1.00 81.25 88 GLU A C 1
ATOM 709 O O . GLU A 1 88 ? -17.365 -0.094 28.823 1.00 81.25 88 GLU A O 1
ATOM 714 N N . GLN A 1 89 ? -17.582 -0.375 26.610 1.00 78.88 89 GLN A N 1
ATOM 715 C CA . GLN A 1 89 ? -19.012 -0.055 26.633 1.00 78.88 89 GLN A CA 1
ATOM 716 C C . GLN A 1 89 ? -19.795 -1.090 27.443 1.00 78.88 89 GLN A C 1
ATOM 718 O O . GLN A 1 89 ? -20.583 -0.706 28.304 1.00 78.88 89 GLN A O 1
ATOM 723 N N . GLU A 1 90 ? -19.552 -2.380 27.225 1.00 76.00 90 GLU A N 1
ATOM 724 C CA . GLU A 1 90 ? -20.243 -3.461 27.938 1.00 76.00 90 GLU A CA 1
ATOM 725 C C . GLU A 1 90 ? -19.983 -3.419 29.452 1.00 76.00 90 GLU A C 1
ATOM 727 O O . GLU A 1 90 ? -20.927 -3.492 30.241 1.00 76.00 90 GLU A O 1
ATOM 732 N N . LYS A 1 91 ? -18.732 -3.191 29.880 1.00 72.25 91 LYS A N 1
ATOM 733 C CA . LYS A 1 91 ? -18.403 -2.991 31.306 1.00 72.25 91 LYS A CA 1
ATOM 734 C C . LYS A 1 91 ? -19.099 -1.770 31.903 1.00 72.25 91 LYS A C 1
ATOM 736 O O . LYS A 1 91 ? -19.583 -1.825 33.036 1.00 72.25 91 LYS A O 1
ATOM 741 N N . SER A 1 92 ? -19.156 -0.662 31.160 1.00 65.38 92 SER A N 1
ATOM 742 C CA . SER A 1 92 ? -19.848 0.544 31.622 1.00 65.38 92 SER A CA 1
ATOM 743 C C . SER A 1 92 ? -21.347 0.295 31.829 1.00 65.38 92 SER A C 1
ATOM 745 O O . SER A 1 92 ? -21.911 0.790 32.796 1.00 65.38 92 SER A O 1
ATOM 747 N N . VAL A 1 93 ? -21.973 -0.541 30.995 1.00 62.78 93 VAL A N 1
ATOM 748 C CA . VAL A 1 93 ? -23.389 -0.920 31.132 1.00 62.78 93 VAL A CA 1
ATOM 749 C C . VAL A 1 93 ? -23.609 -1.843 32.334 1.00 62.78 93 VAL A C 1
ATOM 751 O O . VAL A 1 93 ? -24.521 -1.592 33.117 1.00 62.78 93 VAL A O 1
ATOM 754 N N . LEU A 1 94 ? -22.754 -2.856 32.525 1.00 65.19 94 LEU A N 1
ATOM 755 C CA . LEU A 1 94 ? -22.828 -3.785 33.665 1.00 65.19 94 LEU A CA 1
ATOM 756 C C . LEU A 1 94 ? -22.639 -3.075 35.016 1.00 65.19 94 LEU A C 1
ATOM 758 O O . LEU A 1 94 ? -23.406 -3.273 35.952 1.00 65.19 94 LEU A O 1
ATOM 762 N N . SER A 1 95 ? -21.656 -2.177 35.109 1.00 63.06 95 SER A N 1
ATOM 763 C CA . SER A 1 95 ? -21.446 -1.387 36.333 1.00 63.06 95 SER A CA 1
ATOM 764 C C . SER A 1 95 ? -22.610 -0.440 36.646 1.00 63.06 95 SER A C 1
ATOM 766 O O . SER A 1 95 ? -22.864 -0.140 37.812 1.00 63.06 95 SER A O 1
ATOM 768 N N . GLN A 1 96 ? -23.346 0.013 35.628 1.00 60.44 96 GLN A N 1
ATOM 769 C CA . GLN A 1 96 ? -24.525 0.853 35.811 1.00 60.44 96 GLN A CA 1
ATOM 770 C C . GLN A 1 96 ? -25.764 0.041 36.227 1.00 60.44 96 GLN A C 1
ATOM 772 O O . GLN A 1 96 ? -26.571 0.557 37.000 1.00 60.44 96 GLN A O 1
ATOM 777 N N . SER A 1 97 ? -25.904 -1.215 35.774 1.00 59.88 97 SER A N 1
ATOM 778 C CA . SER A 1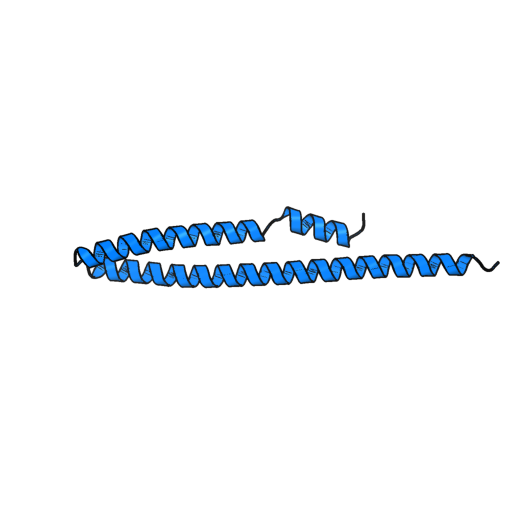 97 ? -26.988 -2.110 36.211 1.00 59.88 97 SER A CA 1
ATOM 779 C C . SER A 1 97 ? -26.827 -2.561 37.664 1.00 59.88 97 SER A C 1
ATOM 781 O O . SER A 1 97 ? -27.803 -2.530 38.416 1.00 59.88 97 SER A O 1
ATOM 783 N N . ASP A 1 98 ? -25.601 -2.869 38.095 1.00 55.31 98 ASP A N 1
ATOM 784 C CA . ASP A 1 98 ? -25.319 -3.297 39.474 1.00 55.31 98 ASP A CA 1
ATOM 785 C C . ASP A 1 98 ? -25.633 -2.188 40.500 1.00 55.31 98 ASP A C 1
ATOM 787 O O . ASP A 1 98 ? -26.110 -2.459 41.600 1.00 55.31 98 ASP A O 1
ATOM 791 N N . GLN A 1 99 ? -25.455 -0.912 40.132 1.00 54.62 99 GLN A N 1
ATOM 792 C CA . GLN A 1 99 ? -25.808 0.225 40.996 1.00 54.62 99 GLN A CA 1
ATOM 793 C C . GLN A 1 99 ? -27.313 0.507 41.087 1.00 54.62 99 GLN A C 1
ATOM 795 O O . GLN A 1 99 ? -27.747 1.242 41.978 1.00 54.62 99 GLN A O 1
ATOM 800 N N . THR A 1 100 ? -28.122 -0.034 40.174 1.00 54.84 100 THR A N 1
ATOM 801 C CA . THR A 1 100 ? -29.581 0.120 40.230 1.00 54.84 100 THR A CA 1
ATOM 802 C C . THR A 1 100 ? -30.276 -0.947 41.070 1.00 54.84 100 THR A C 1
ATOM 804 O O . THR A 1 100 ? -31.354 -0.662 41.591 1.00 54.84 100 THR A O 1
ATOM 807 N N . GLU A 1 101 ? -29.670 -2.121 41.274 1.00 54.22 101 GLU A N 1
ATOM 808 C CA . GLU A 1 101 ? -30.277 -3.205 42.065 1.00 54.22 101 GLU A CA 1
ATOM 809 C C . GLU A 1 101 ? -30.136 -3.000 43.586 1.00 54.22 101 GLU A C 1
ATOM 811 O O . GLU A 1 101 ? -31.055 -3.340 44.339 1.00 54.22 101 GLU A O 1
ATOM 816 N N . ASP A 1 102 ? -29.068 -2.335 44.045 1.00 49.41 102 ASP A N 1
ATOM 817 C CA . ASP A 1 102 ? -28.810 -2.081 45.478 1.00 49.41 102 ASP A CA 1
ATOM 818 C C . ASP A 1 102 ? -29.757 -1.022 46.099 1.00 49.41 102 ASP A C 1
ATOM 820 O O . ASP A 1 102 ? -29.820 -0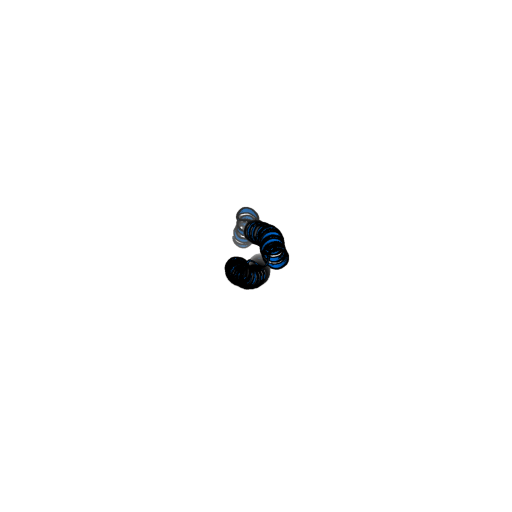.826 47.311 1.00 49.41 102 ASP A O 1
ATOM 824 N N . ASN A 1 103 ? -30.578 -0.361 45.272 1.00 48.97 103 ASN A N 1
ATOM 825 C CA . ASN A 1 103 ? -31.503 0.692 45.708 1.00 48.97 103 ASN A CA 1
ATOM 826 C C . ASN A 1 103 ? -32.947 0.197 45.932 1.00 48.97 103 ASN A C 1
ATOM 828 O O . ASN A 1 103 ? -33.819 0.997 46.283 1.00 48.97 103 ASN A O 1
ATOM 832 N N . THR A 1 104 ? -33.220 -1.099 45.736 1.00 52.50 104 THR A N 1
ATOM 833 C CA . THR A 1 104 ? -34.578 -1.684 45.794 1.00 52.50 104 THR A CA 1
ATOM 834 C C . THR A 1 104 ? -34.885 -2.507 47.049 1.00 52.50 104 THR A C 1
ATOM 836 O O . THR A 1 104 ? -35.959 -3.101 47.144 1.00 52.50 104 THR A O 1
ATOM 839 N N . HIS A 1 105 ? -34.001 -2.532 48.047 1.00 46.66 105 HIS A N 1
ATOM 840 C CA . HIS A 1 105 ? -34.274 -3.138 49.358 1.00 46.66 105 HIS A CA 1
ATOM 841 C C . HIS A 1 105 ? -34.271 -2.064 50.455 1.00 46.66 105 HIS A C 1
ATOM 843 O O . HIS A 1 105 ? -33.283 -1.856 51.155 1.00 46.66 105 HIS A O 1
ATOM 849 N N . LYS A 1 106 ? -35.402 -1.361 50.580 1.00 39.06 106 LYS A N 1
ATOM 850 C CA . LYS A 1 106 ? -35.760 -0.528 51.735 1.00 39.06 106 LYS A CA 1
ATOM 851 C C . LYS A 1 106 ? -37.013 -1.081 52.395 1.00 39.06 106 LYS A C 1
ATOM 853 O O . LYS A 1 106 ? -37.931 -1.464 51.638 1.00 39.06 106 LYS A O 1
#

Secondary structure (DSSP, 8-state):
--HHHHHHHHHHHH-HHHHHHHHHHHHHHHHHHHHHHHHHHHHTT-HHHHHHHHHHHHHHHHHHHHHHHHHHHHHHHHHHHHHHHHHHHHHHHHHHHHHHHTTS--

Radius of gyration: 25.52 Å; Cα contacts (8 Å, |Δi|>4): 53; chains: 1; bounding box: 57×16×80 Å

Foldseek 3Di:
DQPLVVQLVVLVVVPVLVVLVVVLVVLVVVLVVLVVQLVVCVVVVVPVSNVVSVVVNVVSVVVNVVSVVVSVVSVVVSVVSNVVSVVVVVVVVVVVVVVVVVVPDD

pLDDT: mean 88.5, std 15.01, range [39.06, 98.69]

Sequence (106 aa):
MNLGKQIIDSIECFDIDNEIQSCIEYVCSSIEETEESKEFAKRNGNSILYQEMNQVWRSQYITLAILKNVKESNENMTDEIVMLSKNEQEKSVLSQSDQTEDNTHK